Protein AF-A0A6V7I4Z0-F1 (afdb_monomer)

Sequence (98 aa):
TAKLIEFNPLRATDIRLPSDAVFVIADSMKRHNKAAFNNYNTRVVECKLAAKLIGKKFGVEWRKIEVLQDVQKILGKTLEEMAEIASTQLDDDYDLTR

Mean predicted aligned error: 5.49 Å

Radius of gyration: 18.27 Å; Cα contacts (8 Å, |Δi|>4): 68; chains: 1; bounding box: 39×36×51 Å

Foldseek 3Di:
DAWDFDVPPTDTDDDDDDPPDDDDDDDPPDDDDPVVDCVVVVVQVVQQVLCLQLCVVVPHPSVPGRGVVVSCVVVVDDPVVSVVSSPVRVDPPPPVPD

Nearest PDB structures (foldseek):
  2a2c-assembly1_A  TM=9.836E-01  e=1.001E-06  Homo sapiens
  2a2d-assembly1_A  TM=9.847E-01  e=1.718E-06  Homo sapiens
  7qi6-assembly1_AG  TM=4.442E-01  e=7.382E+00  Homo sapiens

Solvent-accessible surface area (backbone atoms only — not comparable to full-atom values): 6304 Å² total; per-residue (Å²): 117,48,70,52,74,45,72,90,69,81,45,76,44,86,34,83,68,69,89,92,61,82,90,82,88,79,85,85,85,71,88,78,60,69,90,82,42,62,72,59,60,51,54,54,49,49,44,25,50,51,26,23,48,53,22,49,75,72,73,46,76,23,90,77,40,67,42,53,66,50,43,37,63,75,70,71,52,54,73,68,58,48,51,54,46,49,56,75,74,63,56,88,81,70,66,86,87,116

InterPro domains:
  IPR014721 Small ribosomal subunit protein uS5 domain 2-type fold, subgroup [G3DSA:3.30.230.10] (1-15)
  IPR036554 GHMP kinase, C-terminal domain superfamily [SSF55060] (20-78)

pLDDT: mean 91.67, std 13.15, range [35.56, 98.31]

Secondary structure (DSSP, 8-state):
-EEEEETTTTEEEEEPPPTT-------------TTTSTHHHHHHHHHHHHHHHHHHHTTS-GGG--SHHHHHHHHT--HHHHHHHHHHHS-S---TT-

Organism: NCBI:txid1563983

Structure (mmCIF, N/CA/C/O backbone):
data_AF-A0A6V7I4Z0-F1
#
_entry.id   AF-A0A6V7I4Z0-F1
#
loop_
_atom_site.group_PDB
_atom_site.id
_atom_site.type_symbol
_atom_site.label_atom_id
_atom_site.label_alt_id
_atom_site.label_comp_id
_atom_site.label_asym_id
_atom_site.label_entity_id
_atom_site.label_seq_id
_atom_site.pdbx_PDB_ins_code
_atom_site.Cartn_x
_atom_site.Cartn_y
_atom_site.Cartn_z
_atom_site.occupancy
_atom_site.B_iso_or_equiv
_atom_site.auth_seq_id
_atom_site.auth_comp_id
_atom_site.auth_asym_id
_atom_site.auth_atom_id
_atom_site.pdbx_PDB_model_num
ATOM 1 N N . THR A 1 1 ? 2.309 -14.141 -18.701 1.00 80.69 1 THR A N 1
ATOM 2 C CA . THR A 1 1 ? 1.233 -13.378 -18.034 1.00 80.69 1 THR A CA 1
ATOM 3 C C . THR A 1 1 ? 1.796 -12.781 -16.761 1.00 80.69 1 THR A C 1
ATOM 5 O O . THR A 1 1 ? 2.731 -13.351 -16.210 1.00 80.69 1 THR A O 1
ATOM 8 N N . ALA A 1 2 ? 1.302 -11.626 -16.322 1.00 96.19 2 ALA A N 1
ATOM 9 C CA . ALA A 1 2 ? 1.597 -11.117 -14.983 1.00 96.19 2 ALA A CA 1
ATOM 10 C C . ALA A 1 2 ? 0.640 -11.750 -13.961 1.00 96.19 2 ALA A C 1
ATOM 12 O O . ALA A 1 2 ? -0.329 -12.407 -14.345 1.00 96.19 2 ALA A O 1
ATOM 13 N N . LYS A 1 3 ? 0.906 -11.563 -12.665 1.00 97.81 3 LYS A N 1
ATOM 14 C CA . LYS A 1 3 ? 0.016 -12.007 -11.587 1.00 97.81 3 LYS A CA 1
ATOM 15 C C . LYS A 1 3 ? -0.400 -10.812 -10.732 1.00 97.81 3 LYS A C 1
ATOM 17 O O . LYS A 1 3 ? 0.462 -10.060 -10.286 1.00 97.81 3 LYS A O 1
ATOM 22 N N . LEU A 1 4 ? -1.697 -10.672 -10.470 1.00 98.06 4 LEU A N 1
ATOM 23 C CA . LEU A 1 4 ? -2.196 -9.870 -9.356 1.00 98.06 4 LEU A CA 1
ATOM 24 C C . LEU A 1 4 ? -2.095 -10.732 -8.095 1.00 98.06 4 LEU A C 1
ATOM 26 O O . LEU A 1 4 ? -2.776 -11.755 -8.004 1.00 98.06 4 LEU A O 1
ATOM 30 N N . ILE A 1 5 ? -1.215 -10.347 -7.170 1.00 98.25 5 ILE A N 1
ATOM 31 C CA . ILE A 1 5 ? -1.017 -11.042 -5.895 1.00 98.25 5 ILE A CA 1
ATOM 32 C C . ILE A 1 5 ? -1.762 -10.294 -4.795 1.00 98.25 5 ILE A C 1
ATOM 34 O O . ILE A 1 5 ? -1.538 -9.104 -4.584 1.00 98.25 5 ILE A O 1
ATOM 38 N N . GLU A 1 6 ? -2.618 -11.008 -4.076 1.00 98.00 6 GLU A N 1
ATOM 39 C CA . GLU A 1 6 ? -3.354 -10.497 -2.923 1.00 98.00 6 GLU A CA 1
ATOM 40 C C . GLU A 1 6 ? -2.921 -11.245 -1.664 1.00 98.00 6 GLU A C 1
ATOM 42 O O . GLU A 1 6 ? -2.478 -12.392 -1.737 1.00 98.00 6 GLU A O 1
ATOM 47 N N . PHE A 1 7 ? -3.059 -10.603 -0.506 1.00 97.06 7 PHE A N 1
ATOM 48 C CA . PHE A 1 7 ? -2.640 -11.148 0.782 1.00 97.06 7 PHE A 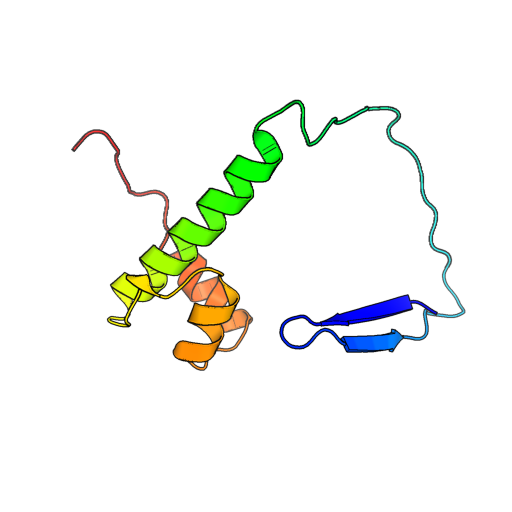CA 1
ATOM 49 C C . PHE A 1 7 ? -3.829 -11.275 1.733 1.00 97.06 7 PHE A C 1
ATOM 51 O O . PHE A 1 7 ? -4.769 -10.485 1.676 1.00 97.06 7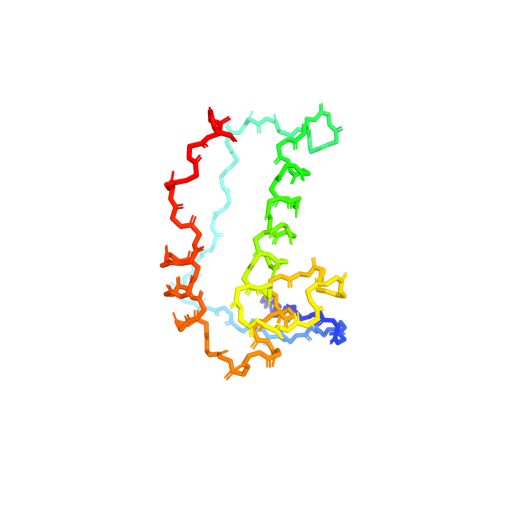 PHE A O 1
ATOM 58 N N . ASN A 1 8 ? -3.737 -12.235 2.658 1.00 93.06 8 ASN A N 1
ATOM 59 C CA . ASN A 1 8 ? -4.711 -12.480 3.725 1.00 93.06 8 ASN A CA 1
ATOM 60 C C . ASN A 1 8 ? -6.165 -12.636 3.219 1.00 93.06 8 ASN A C 1
ATOM 62 O O . ASN A 1 8 ? -7.024 -11.824 3.576 1.00 93.06 8 ASN A O 1
ATOM 66 N N . PRO A 1 9 ? -6.464 -13.683 2.419 1.00 96.94 9 PRO A N 1
ATOM 67 C CA . PRO A 1 9 ? -5.613 -14.840 2.097 1.00 96.94 9 PRO A CA 1
ATOM 68 C C . PRO A 1 9 ? -4.676 -14.615 0.900 1.00 96.94 9 PRO A C 1
ATOM 70 O O . PRO A 1 9 ? -4.899 -13.727 0.083 1.00 96.94 9 PRO A O 1
ATOM 73 N N . LEU A 1 10 ? -3.629 -15.442 0.786 1.00 98.12 10 LEU A N 1
ATOM 74 C CA . LEU A 1 10 ? -2.724 -15.408 -0.365 1.00 98.12 10 LEU A CA 1
ATOM 75 C C . LEU A 1 10 ? -3.451 -15.901 -1.624 1.00 98.12 10 LEU A C 1
ATOM 77 O O . LEU A 1 10 ? -3.870 -17.058 -1.682 1.00 98.12 10 LEU A O 1
ATOM 81 N N . ARG A 1 11 ? -3.582 -15.035 -2.632 1.00 98.25 11 ARG A N 1
ATOM 82 C CA . ARG A 1 11 ? -4.187 -15.359 -3.935 1.00 98.25 11 ARG A CA 1
ATOM 83 C C . ARG A 1 11 ? -3.328 -14.832 -5.074 1.00 98.25 11 ARG A C 1
ATOM 85 O O . ARG A 1 11 ? -2.629 -13.834 -4.916 1.00 98.25 11 ARG A O 1
ATOM 92 N N . ALA A 1 12 ? -3.396 -15.503 -6.220 1.00 98.31 12 ALA A N 1
ATOM 93 C CA . ALA A 1 12 ? -2.699 -15.108 -7.436 1.00 98.31 12 ALA A CA 1
ATOM 94 C C . ALA A 1 12 ? -3.628 -15.249 -8.647 1.00 98.31 12 ALA A C 1
ATOM 96 O O . ALA A 1 12 ? -4.025 -16.360 -8.995 1.00 98.31 12 ALA A O 1
ATOM 97 N N . THR A 1 13 ? -3.931 -14.132 -9.308 1.00 98.31 13 THR A N 1
ATOM 98 C CA . THR A 1 13 ? -4.807 -14.082 -10.491 1.00 98.31 13 THR A CA 1
ATOM 99 C C . THR A 1 13 ? -3.995 -13.718 -11.728 1.00 98.31 13 THR A C 1
ATOM 101 O O . THR A 1 13 ? -3.199 -12.781 -11.691 1.00 98.31 13 THR A O 1
ATOM 104 N N . ASP A 1 14 ? -4.168 -14.456 -12.826 1.00 98.06 14 ASP A N 1
ATOM 105 C CA . ASP A 1 14 ? -3.499 -14.153 -14.094 1.00 98.06 14 ASP A CA 1
ATOM 106 C C . ASP A 1 14 ? -3.973 -12.829 -14.695 1.00 98.06 14 ASP A C 1
ATOM 108 O O . ASP A 1 14 ? -5.168 -12.589 -14.848 1.00 98.06 14 ASP A O 1
ATOM 112 N N . ILE A 1 15 ? -3.011 -12.005 -15.110 1.00 97.56 15 ILE A N 1
ATOM 113 C CA . ILE A 1 15 ? -3.236 -10.755 -15.827 1.00 97.56 15 ILE A CA 1
ATOM 114 C C . ILE A 1 15 ? -2.533 -10.832 -17.181 1.00 97.56 15 ILE A C 1
ATOM 116 O O . ILE A 1 15 ? -1.335 -11.134 -17.287 1.00 97.56 15 ILE A O 1
ATOM 120 N N . ARG A 1 16 ? -3.291 -10.574 -18.247 1.00 96.56 16 ARG A N 1
ATOM 121 C CA . ARG A 1 16 ? -2.738 -10.455 -19.598 1.00 96.56 16 ARG A CA 1
ATOM 122 C C . ARG A 1 16 ? -2.072 -9.093 -19.732 1.00 96.56 16 ARG A C 1
ATOM 124 O O . ARG A 1 16 ? -2.682 -8.074 -19.432 1.00 96.56 16 ARG A O 1
ATOM 131 N N . LEU A 1 17 ? -0.816 -9.105 -20.160 1.00 96.06 17 LEU A N 1
ATOM 132 C CA . LEU A 1 17 ? -0.098 -7.882 -20.497 1.00 96.06 17 LEU A CA 1
ATOM 133 C C . LEU A 1 17 ? -0.537 -7.400 -21.890 1.00 96.06 17 LEU A C 1
ATOM 135 O O . LEU A 1 17 ? -0.955 -8.241 -22.695 1.00 96.06 17 LEU A O 1
ATOM 139 N N . PRO A 1 18 ? -0.445 -6.090 -22.178 1.00 96.12 18 PRO A N 1
ATOM 140 C CA . PRO A 1 18 ? -0.701 -5.562 -23.515 1.00 96.12 18 PRO A CA 1
ATOM 141 C C . PRO A 1 18 ? 0.183 -6.254 -24.558 1.00 96.12 18 PRO A C 1
ATOM 143 O O . PRO A 1 18 ? 1.369 -6.480 -24.316 1.00 96.12 18 PRO A O 1
ATOM 146 N N . SER A 1 19 ? -0.395 -6.628 -25.700 1.00 95.69 19 SER A N 1
ATOM 147 C CA . SER A 1 19 ? 0.319 -7.344 -26.770 1.00 95.69 19 SER A CA 1
ATOM 148 C C . SER A 1 19 ? 1.172 -6.430 -27.649 1.00 95.69 19 SER A C 1
ATOM 150 O O . SER A 1 19 ? 2.040 -6.906 -28.372 1.00 95.69 19 SER A O 1
ATOM 152 N N . ASP A 1 20 ? 0.895 -5.133 -27.613 1.00 96.94 20 ASP A N 1
ATOM 153 C CA . ASP A 1 20 ? 1.514 -4.070 -28.401 1.00 96.94 20 ASP A CA 1
ATOM 154 C C . ASP A 1 20 ? 2.625 -3.327 -27.640 1.00 96.94 20 ASP A C 1
ATOM 156 O O . ASP A 1 20 ? 3.169 -2.343 -28.138 1.00 96.94 20 ASP A O 1
ATOM 160 N N . ALA A 1 21 ? 2.995 -3.811 -26.451 1.00 96.75 21 ALA A N 1
ATOM 161 C CA . ALA A 1 21 ? 4.029 -3.216 -25.618 1.00 96.75 21 ALA A CA 1
ATOM 162 C C . ALA A 1 21 ? 5.041 -4.256 -25.122 1.00 96.75 21 ALA A C 1
ATOM 164 O O . ALA A 1 21 ? 4.741 -5.439 -24.960 1.00 96.75 21 ALA A O 1
ATOM 165 N N . VAL A 1 22 ? 6.254 -3.783 -24.829 1.00 96.81 22 VAL A N 1
ATOM 166 C CA . VAL A 1 22 ? 7.334 -4.586 -24.245 1.00 96.81 22 VAL A CA 1
ATOM 167 C C . VAL A 1 22 ? 7.790 -3.981 -22.920 1.00 96.81 22 VAL A C 1
ATOM 169 O O . VAL A 1 22 ? 7.914 -2.765 -22.788 1.00 96.81 22 VAL A O 1
ATOM 172 N N . PHE A 1 23 ? 8.068 -4.836 -21.934 1.00 96.00 23 PHE A N 1
ATOM 173 C CA . PHE A 1 23 ? 8.697 -4.436 -20.675 1.00 96.00 23 PHE A CA 1
ATOM 174 C C . PHE A 1 23 ? 10.208 -4.647 -20.785 1.00 96.00 23 PHE A C 1
ATOM 176 O O . PHE A 1 23 ? 10.659 -5.770 -21.006 1.00 96.00 23 PHE A O 1
ATOM 183 N N . VAL A 1 24 ? 10.988 -3.579 -20.618 1.00 97.56 24 VAL A N 1
ATOM 184 C CA . VAL A 1 24 ? 12.457 -3.624 -20.642 1.00 97.56 24 VAL A CA 1
ATOM 185 C C . VAL A 1 24 ? 12.989 -3.352 -19.240 1.00 97.56 24 VAL A C 1
ATOM 187 O O . VAL A 1 24 ? 12.584 -2.388 -18.595 1.00 97.56 24 VAL A O 1
ATOM 190 N N . ILE A 1 25 ? 13.906 -4.198 -18.769 1.00 97.25 25 ILE A N 1
ATOM 191 C CA . ILE A 1 25 ? 14.591 -4.028 -17.484 1.00 97.25 25 ILE A CA 1
ATOM 192 C C . ILE A 1 25 ? 15.999 -3.503 -17.765 1.00 97.25 25 ILE A C 1
ATOM 194 O O . ILE A 1 25 ? 16.771 -4.159 -18.460 1.00 97.25 25 ILE A O 1
ATOM 198 N N . ALA A 1 26 ? 16.333 -2.342 -17.203 1.00 97.69 26 ALA A N 1
ATOM 199 C CA . ALA A 1 26 ? 17.674 -1.765 -17.251 1.00 97.69 26 ALA A CA 1
ATOM 200 C C . ALA A 1 26 ? 18.233 -1.646 -15.826 1.00 97.69 26 ALA A C 1
ATOM 202 O O . ALA A 1 26 ? 17.670 -0.938 -14.990 1.00 97.69 26 ALA A O 1
ATOM 203 N N . ASP A 1 27 ? 19.322 -2.363 -15.538 1.00 96.38 27 ASP A N 1
ATOM 204 C CA . ASP A 1 27 ? 19.959 -2.358 -14.219 1.00 96.38 27 ASP A CA 1
ATOM 205 C C . ASP A 1 27 ? 20.709 -1.037 -13.984 1.00 96.38 27 ASP A C 1
ATOM 207 O O . ASP A 1 27 ? 21.543 -0.616 -14.784 1.00 96.38 27 ASP A O 1
ATOM 211 N N . SER A 1 28 ? 20.429 -0.392 -12.850 1.00 96.94 28 SER A N 1
ATOM 212 C CA . SER A 1 28 ? 21.123 0.824 -12.412 1.00 96.94 28 SER A CA 1
ATOM 213 C C . SER A 1 28 ? 22.592 0.601 -12.022 1.00 96.94 28 SER A C 1
ATOM 215 O O . SER A 1 28 ? 23.307 1.570 -11.769 1.00 96.94 28 SER A O 1
ATOM 217 N N . MET A 1 29 ? 23.027 -0.658 -11.893 1.00 96.62 29 MET A N 1
ATOM 218 C CA . MET A 1 29 ? 24.338 -1.094 -11.398 1.00 96.62 29 MET A CA 1
ATOM 219 C C . MET A 1 29 ? 24.646 -0.664 -9.952 1.00 96.62 29 MET A C 1
ATOM 221 O O . MET A 1 29 ? 25.764 -0.847 -9.464 1.00 96.62 29 MET A O 1
ATOM 225 N N . LYS A 1 30 ? 23.656 -0.130 -9.224 1.00 94.19 30 LYS A N 1
ATOM 226 C CA . LYS A 1 30 ? 23.763 0.226 -7.806 1.00 94.19 30 LYS A CA 1
ATOM 227 C C . LYS A 1 30 ? 23.206 -0.897 -6.940 1.00 94.19 30 LYS A C 1
ATOM 229 O O . LYS A 1 30 ? 22.008 -1.166 -6.935 1.00 94.19 30 LYS A O 1
ATOM 234 N N . ARG A 1 31 ? 24.076 -1.534 -6.155 1.00 91.81 31 ARG A N 1
ATOM 235 C CA . ARG A 1 31 ? 23.665 -2.581 -5.211 1.00 91.81 31 ARG A CA 1
ATOM 236 C C . ARG A 1 31 ? 23.055 -1.964 -3.958 1.00 91.81 31 ARG A C 1
ATOM 238 O O . ARG A 1 31 ? 23.691 -1.148 -3.299 1.00 91.81 31 ARG A O 1
ATOM 245 N N . HIS A 1 32 ? 21.864 -2.423 -3.586 1.00 89.44 32 HIS A N 1
ATOM 246 C CA . HIS A 1 32 ? 21.244 -2.108 -2.301 1.00 89.44 32 HIS A CA 1
ATOM 247 C C . HIS A 1 32 ? 21.006 -3.401 -1.523 1.00 89.44 32 HIS A C 1
ATOM 249 O O . HIS A 1 32 ? 20.175 -4.226 -1.901 1.00 89.44 32 HIS A O 1
ATOM 255 N N . ASN A 1 33 ? 21.778 -3.612 -0.455 1.00 90.94 33 ASN A N 1
ATOM 256 C CA . ASN A 1 33 ? 21.589 -4.766 0.415 1.00 90.94 33 ASN A CA 1
ATOM 257 C C . ASN A 1 33 ? 20.553 -4.435 1.495 1.00 90.94 33 ASN A C 1
ATOM 259 O O . ASN A 1 33 ? 20.868 -3.820 2.513 1.00 90.94 33 ASN A O 1
ATOM 263 N N . LYS A 1 34 ? 19.325 -4.913 1.281 1.00 87.19 34 LYS A N 1
ATOM 264 C CA . LYS A 1 34 ? 18.176 -4.722 2.175 1.00 87.19 34 LYS A CA 1
ATOM 265 C C . LYS A 1 34 ? 18.447 -5.096 3.638 1.00 87.19 34 LYS A C 1
ATOM 267 O O . LYS A 1 34 ? 17.877 -4.466 4.518 1.00 87.19 34 LYS A O 1
ATOM 272 N N . ALA A 1 35 ? 19.273 -6.111 3.900 1.00 88.50 35 ALA A N 1
ATOM 273 C CA . ALA A 1 35 ? 19.556 -6.581 5.258 1.00 88.50 35 ALA A CA 1
ATOM 274 C C . ALA A 1 35 ? 20.710 -5.823 5.935 1.00 88.50 35 ALA A C 1
ATOM 276 O O . ALA A 1 35 ? 20.843 -5.881 7.152 1.00 88.50 35 ALA A O 1
ATOM 277 N N . ALA A 1 36 ? 21.539 -5.119 5.159 1.00 83.00 36 ALA A N 1
ATOM 278 C CA . ALA A 1 36 ? 22.679 -4.369 5.681 1.00 83.00 36 ALA A CA 1
ATOM 279 C C . ALA A 1 36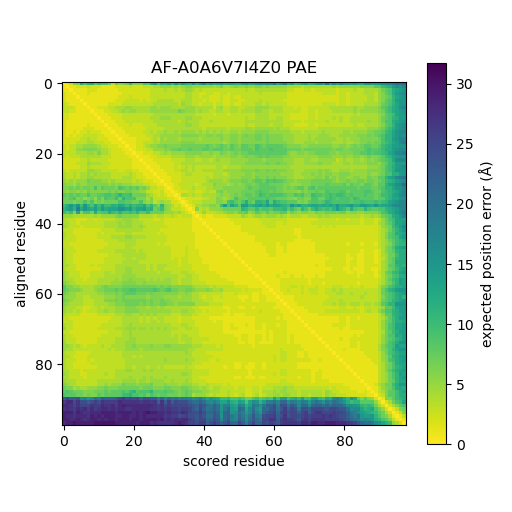 ? 22.320 -2.934 6.103 1.00 83.00 36 ALA A C 1
ATOM 281 O O . ALA A 1 36 ? 23.106 -2.292 6.795 1.00 83.00 36 ALA A O 1
ATOM 282 N N . PHE A 1 37 ? 21.158 -2.421 5.683 1.00 84.31 37 PHE A N 1
ATOM 283 C CA . PHE A 1 37 ? 20.737 -1.042 5.931 1.00 84.31 37 PHE A CA 1
ATOM 284 C C . PHE A 1 37 ? 19.305 -0.972 6.459 1.00 84.31 37 PHE A C 1
ATOM 286 O O . PHE A 1 37 ? 18.431 -1.730 6.044 1.00 84.31 37 PHE A O 1
ATOM 293 N N . ASN A 1 38 ? 19.033 0.018 7.309 1.00 89.31 38 ASN A N 1
ATOM 294 C CA . ASN A 1 38 ? 17.724 0.169 7.947 1.00 89.31 38 ASN A CA 1
ATOM 295 C C . ASN A 1 38 ? 16.640 0.759 7.035 1.00 89.31 38 ASN A C 1
ATOM 297 O O . ASN A 1 38 ? 15.473 0.719 7.407 1.00 89.31 38 ASN A O 1
ATOM 301 N N . ASN A 1 39 ? 16.983 1.2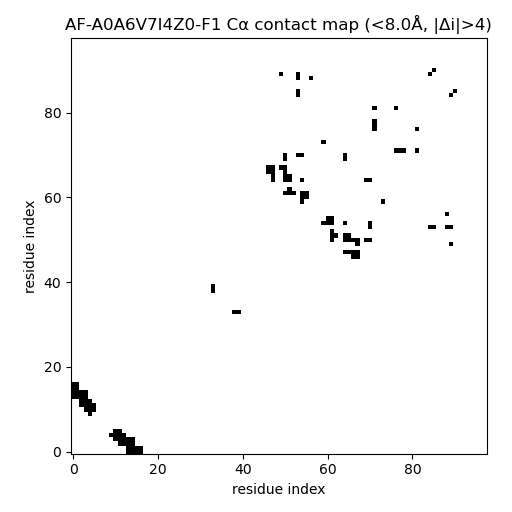39 5.834 1.00 92.31 39 ASN A N 1
ATOM 302 C CA . ASN A 1 39 ? 16.067 1.959 4.939 1.00 92.31 39 ASN A CA 1
ATOM 303 C C . ASN A 1 39 ? 14.724 1.238 4.737 1.00 92.31 39 ASN A C 1
ATOM 305 O O . ASN A 1 39 ? 13.675 1.874 4.755 1.00 92.31 39 ASN A O 1
ATOM 309 N N . TYR A 1 40 ? 14.745 -0.088 4.568 1.00 93.56 40 TYR A N 1
ATOM 310 C CA . TYR A 1 40 ? 13.519 -0.863 4.380 1.00 93.56 40 TYR A CA 1
ATOM 311 C C . TYR A 1 40 ? 12.680 -0.943 5.661 1.00 93.56 40 TYR A C 1
ATOM 313 O O . TYR A 1 40 ? 11.485 -0.655 5.640 1.00 93.56 40 TYR A O 1
ATOM 321 N N . ASN A 1 41 ? 13.300 -1.313 6.784 1.00 94.19 41 ASN A N 1
ATOM 322 C CA . ASN A 1 41 ? 12.592 -1.480 8.055 1.00 94.19 41 ASN A CA 1
ATOM 323 C C . ASN A 1 41 ? 12.077 -0.143 8.601 1.00 94.19 41 ASN A C 1
ATOM 325 O O . ASN A 1 41 ? 10.998 -0.115 9.185 1.00 94.19 41 ASN A O 1
ATOM 329 N N . THR A 1 42 ? 12.791 0.959 8.350 1.00 96.19 42 THR A N 1
ATOM 330 C CA . THR A 1 42 ? 12.316 2.315 8.643 1.00 96.19 42 THR A CA 1
ATOM 331 C C . THR A 1 42 ? 10.954 2.559 7.995 1.00 96.19 42 THR A C 1
ATOM 333 O O . THR A 1 42 ? 10.006 2.892 8.700 1.00 96.19 42 THR A O 1
ATOM 336 N N . ARG A 1 43 ? 10.805 2.284 6.691 1.00 95.50 43 ARG A N 1
ATOM 337 C CA . ARG A 1 43 ? 9.522 2.462 5.988 1.00 95.50 43 ARG A CA 1
ATOM 338 C C . ARG A 1 43 ? 8.429 1.516 6.503 1.00 95.50 43 ARG A C 1
ATOM 340 O O . ARG A 1 43 ? 7.276 1.916 6.614 1.00 95.50 43 ARG A O 1
ATOM 347 N N . VAL A 1 44 ? 8.775 0.279 6.878 1.00 96.19 44 VAL A N 1
ATOM 348 C CA . VAL A 1 44 ? 7.816 -0.666 7.492 1.00 96.19 44 VAL A CA 1
ATOM 349 C C . VAL A 1 44 ? 7.258 -0.117 8.807 1.00 96.19 44 VAL A C 1
ATOM 351 O O . VAL A 1 44 ? 6.048 -0.166 9.037 1.00 96.19 44 VAL A O 1
ATOM 354 N N . VAL A 1 45 ? 8.130 0.403 9.674 1.00 96.44 45 VAL A N 1
ATOM 355 C CA . VAL A 1 45 ? 7.727 0.963 10.969 1.00 96.44 45 VAL A CA 1
ATOM 356 C C . VAL A 1 45 ? 6.907 2.234 10.782 1.00 96.44 45 VAL A C 1
ATOM 358 O O . VAL A 1 45 ? 5.874 2.373 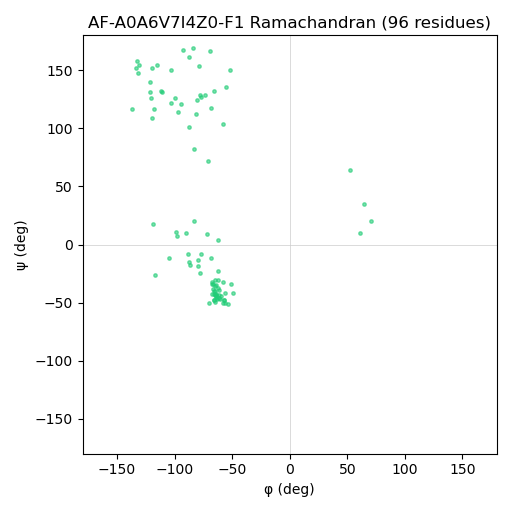11.429 1.00 96.44 45 VAL A O 1
ATOM 361 N N . GLU A 1 46 ? 7.299 3.119 9.868 1.00 95.88 46 GLU A N 1
ATOM 362 C CA . GLU A 1 46 ? 6.531 4.325 9.542 1.00 95.88 46 GLU A CA 1
ATOM 363 C C . GLU A 1 46 ? 5.108 3.995 9.085 1.00 95.88 46 GLU A C 1
ATOM 365 O O . GLU A 1 46 ? 4.157 4.548 9.630 1.00 95.88 46 GLU A O 1
ATOM 370 N N . CYS A 1 47 ? 4.927 3.037 8.167 1.00 97.31 47 CYS A N 1
ATOM 371 C CA . CYS A 1 47 ? 3.591 2.618 7.736 1.00 97.31 47 CYS A CA 1
ATOM 372 C C . CYS A 1 47 ? 2.759 2.044 8.892 1.00 97.31 47 CYS A C 1
ATOM 374 O O . CYS A 1 47 ? 1.562 2.322 8.989 1.00 97.31 47 CYS A O 1
ATOM 376 N N . LYS A 1 48 ? 3.379 1.262 9.787 1.00 97.88 48 LYS A N 1
ATOM 377 C CA . LYS A 1 48 ? 2.699 0.734 10.977 1.00 97.88 48 LYS A CA 1
ATOM 378 C C . LYS A 1 48 ? 2.272 1.863 11.917 1.00 97.88 48 LYS A C 1
ATOM 380 O O . LYS A 1 48 ? 1.139 1.863 12.395 1.00 97.88 48 LYS A O 1
ATOM 385 N N . LEU A 1 49 ? 3.155 2.824 12.182 1.00 96.44 49 LEU A N 1
ATOM 386 C CA . LEU A 1 49 ? 2.853 3.976 13.032 1.00 96.44 49 LEU A CA 1
ATOM 387 C C . LEU A 1 49 ? 1.753 4.844 12.418 1.00 96.44 49 LEU A C 1
ATOM 389 O O . LEU A 1 49 ? 0.808 5.182 13.122 1.00 96.44 49 LEU A O 1
ATOM 393 N N . ALA A 1 50 ? 1.813 5.121 11.116 1.00 96.25 50 ALA A N 1
ATOM 394 C CA . ALA A 1 50 ? 0.779 5.850 10.388 1.00 96.25 50 ALA A CA 1
ATOM 395 C C . ALA A 1 50 ? -0.594 5.170 10.512 1.00 96.25 50 ALA A C 1
ATOM 397 O O . ALA A 1 50 ? -1.572 5.817 10.883 1.00 96.25 50 ALA A O 1
ATOM 398 N N . ALA A 1 51 ? -0.666 3.850 10.303 1.00 97.25 51 ALA A N 1
ATOM 399 C CA . ALA A 1 51 ? -1.907 3.090 10.453 1.00 97.25 51 ALA A CA 1
ATOM 400 C C . ALA A 1 51 ? -2.476 3.190 11.880 1.00 97.25 51 ALA A C 1
ATOM 402 O O . ALA A 1 51 ? -3.672 3.427 12.066 1.00 97.25 51 ALA A O 1
ATOM 403 N N . LYS A 1 52 ? -1.612 3.063 12.897 1.00 97.19 52 LYS A N 1
ATOM 404 C CA . LYS A 1 52 ? -1.998 3.205 14.308 1.00 97.19 52 LYS A CA 1
ATOM 405 C C . LYS A 1 52 ? -2.440 4.637 14.646 1.00 97.19 52 LYS A C 1
ATOM 407 O O . LYS A 1 52 ? -3.417 4.805 15.371 1.00 97.19 52 LYS A O 1
ATOM 412 N N . LEU A 1 53 ? -1.768 5.663 14.122 1.00 96.06 53 LEU A N 1
ATOM 413 C CA . LEU A 1 53 ? -2.118 7.072 14.337 1.00 96.06 53 LEU A CA 1
ATOM 414 C C . LEU A 1 53 ? -3.467 7.424 13.713 1.00 96.06 53 LEU A C 1
ATOM 416 O O . LEU A 1 53 ? -4.315 7.983 14.408 1.00 96.06 53 LEU A O 1
ATOM 420 N N . ILE A 1 54 ? -3.697 7.037 12.454 1.00 96.19 54 ILE A N 1
ATOM 421 C CA . ILE A 1 54 ? -4.999 7.208 11.797 1.00 96.19 54 ILE A CA 1
ATOM 422 C C . ILE A 1 54 ? -6.066 6.474 12.611 1.00 96.19 54 ILE A C 1
ATOM 424 O O . ILE A 1 54 ? -7.057 7.077 13.013 1.00 96.19 54 ILE A O 1
ATOM 428 N N . GLY A 1 55 ? -5.837 5.205 12.963 1.00 96.69 55 GLY A N 1
ATOM 429 C CA . GLY A 1 55 ? -6.791 4.449 13.772 1.00 96.69 55 GLY A CA 1
ATOM 430 C C . GLY A 1 55 ? -7.126 5.133 15.104 1.00 96.69 55 GLY A C 1
ATOM 431 O O . GLY A 1 55 ? -8.288 5.213 15.498 1.00 96.69 55 GLY A O 1
ATOM 432 N N . LYS A 1 56 ? -6.121 5.700 15.780 1.00 96.12 56 LYS A N 1
ATOM 433 C CA . LYS A 1 56 ? -6.314 6.444 17.029 1.00 96.12 56 LYS A CA 1
ATOM 434 C C . LYS A 1 56 ? -7.141 7.715 16.813 1.00 96.12 56 LYS A C 1
ATOM 436 O O . LYS A 1 56 ? -8.033 7.977 17.615 1.00 96.12 56 LYS A O 1
ATOM 441 N N . LYS A 1 57 ? -6.870 8.484 15.752 1.00 95.00 57 LYS A N 1
ATOM 442 C CA . LYS A 1 57 ? -7.603 9.720 15.418 1.00 95.00 57 LYS A CA 1
ATOM 443 C C . LYS A 1 57 ? -9.077 9.465 15.090 1.00 95.00 57 LYS A C 1
ATOM 445 O O . LYS A 1 57 ? -9.922 10.262 15.475 1.00 95.00 57 LYS A O 1
ATOM 450 N N . PHE A 1 58 ? -9.389 8.331 14.464 1.00 95.69 58 PHE A N 1
ATOM 451 C CA . PHE A 1 58 ? -10.764 7.926 14.139 1.00 95.69 58 PHE A CA 1
ATOM 452 C C . PHE A 1 58 ? -11.445 7.093 15.239 1.00 95.69 58 PHE A C 1
ATOM 454 O O . PHE A 1 58 ? -12.522 6.545 15.020 1.00 95.69 58 PHE A O 1
ATOM 461 N N . GLY A 1 59 ? -10.841 6.983 16.428 1.00 95.44 59 GLY A N 1
ATOM 462 C CA . GLY A 1 59 ? -11.471 6.341 17.585 1.00 95.44 59 GLY A CA 1
ATOM 463 C C . GLY A 1 59 ? -11.623 4.819 17.488 1.00 95.44 59 GLY A C 1
ATOM 464 O O . GLY A 1 59 ? -12.433 4.248 18.214 1.00 95.44 59 GLY A O 1
ATOM 465 N N . VAL A 1 60 ? -10.856 4.145 16.625 1.00 95.81 60 VAL A N 1
ATOM 466 C CA . VAL A 1 60 ? -10.880 2.677 16.504 1.00 95.81 60 VAL A CA 1
ATOM 467 C C . VAL A 1 60 ? -9.814 2.029 17.393 1.00 95.81 60 VAL A C 1
ATOM 469 O O . VAL A 1 60 ? -8.917 2.699 17.913 1.00 95.81 60 VAL A O 1
ATOM 472 N N . GLU A 1 61 ? -9.891 0.707 17.589 1.00 96.25 61 GLU A N 1
ATOM 473 C CA . GLU A 1 61 ? -8.952 -0.051 18.431 1.00 96.25 61 GLU A CA 1
ATOM 474 C C . GLU A 1 61 ? -7.549 -0.161 17.793 1.00 96.25 61 GLU A C 1
ATOM 476 O O . GLU A 1 61 ? -7.096 -1.214 17.345 1.00 96.25 61 GLU A O 1
ATOM 481 N N . TRP A 1 62 ? -6.823 0.957 17.773 1.00 96.00 62 TRP A N 1
ATOM 482 C CA . TRP A 1 62 ? -5.559 1.130 17.057 1.00 96.00 62 TRP A CA 1
ATOM 483 C C . TRP A 1 62 ? -4.432 0.210 17.528 1.00 96.00 62 TRP A C 1
ATOM 485 O O . TRP A 1 62 ? -3.499 -0.070 16.777 1.00 96.00 62 TRP A O 1
ATOM 495 N N . ARG A 1 63 ? -4.502 -0.302 18.762 1.00 95.44 63 ARG A N 1
ATOM 496 C CA . ARG A 1 63 ? -3.491 -1.231 19.284 1.00 95.44 63 ARG A CA 1
ATOM 497 C C . ARG A 1 63 ? -3.428 -2.527 18.477 1.00 95.44 63 ARG A C 1
ATOM 499 O O . ARG A 1 63 ? -2.336 -3.072 18.358 1.00 95.44 63 ARG A O 1
ATOM 506 N N . LYS A 1 64 ? -4.550 -2.960 17.889 1.00 94.56 64 LYS A N 1
ATOM 507 C CA . LYS A 1 64 ? -4.650 -4.172 17.059 1.00 94.56 64 LYS A CA 1
ATOM 508 C C . LYS A 1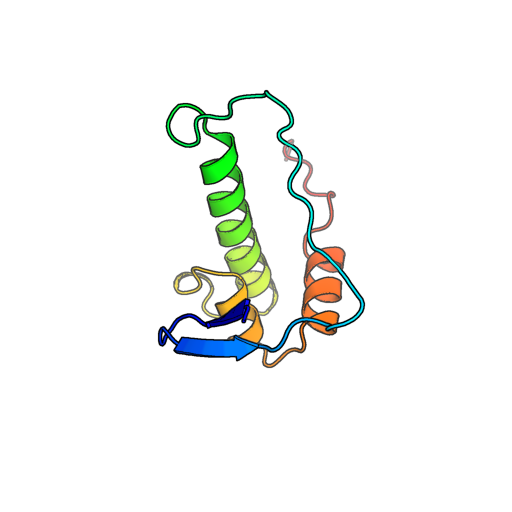 64 ? -4.345 -3.946 15.572 1.00 94.56 64 LYS A C 1
ATOM 510 O O . LYS A 1 64 ? -4.261 -4.917 14.833 1.00 94.56 64 LYS A O 1
ATOM 515 N N . ILE A 1 65 ? -4.190 -2.696 15.132 1.00 96.62 65 ILE A N 1
ATOM 516 C CA . ILE A 1 65 ? -3.907 -2.343 13.731 1.00 96.62 65 ILE A CA 1
ATOM 517 C C . ILE A 1 65 ? -2.421 -2.534 13.447 1.00 96.62 65 ILE A C 1
ATOM 519 O O . ILE A 1 65 ? -1.594 -1.925 14.126 1.00 96.62 65 ILE A O 1
ATOM 523 N N . GLU A 1 66 ? -2.071 -3.326 12.437 1.00 95.06 66 GLU A N 1
ATOM 524 C CA . GLU A 1 66 ? -0.672 -3.634 12.116 1.00 95.06 66 GLU A CA 1
ATOM 525 C C . GLU A 1 66 ? -0.252 -3.129 10.733 1.00 95.06 66 GLU A C 1
ATOM 527 O O . GLU A 1 66 ? 0.929 -2.824 10.538 1.00 95.06 66 GLU A O 1
ATOM 532 N N . VAL A 1 67 ? -1.197 -2.991 9.797 1.00 97.19 67 VAL A N 1
ATOM 533 C CA . VAL A 1 67 ? -0.947 -2.494 8.436 1.00 97.19 67 VAL A CA 1
ATOM 534 C C . VAL A 1 67 ? -1.956 -1.424 8.012 1.00 97.19 67 VAL A C 1
ATOM 536 O O . VAL A 1 67 ? -3.075 -1.360 8.515 1.00 97.19 67 VAL A O 1
ATOM 539 N N . LEU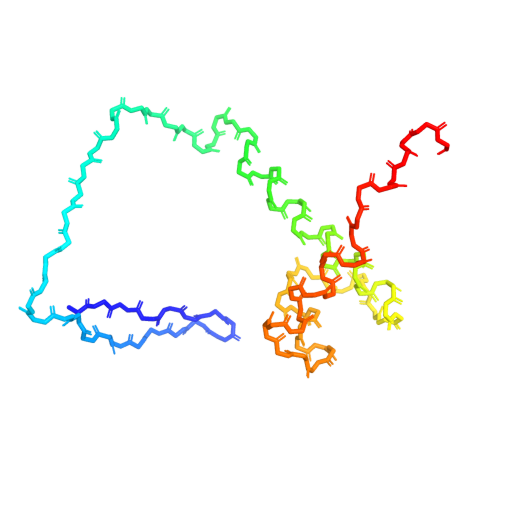 A 1 68 ? -1.583 -0.596 7.030 1.00 97.50 68 LEU A N 1
ATOM 540 C CA . LEU A 1 68 ? -2.450 0.460 6.478 1.00 97.50 68 LEU A CA 1
ATOM 541 C C . LEU A 1 68 ? -3.772 -0.084 5.909 1.00 97.50 68 LEU A C 1
ATOM 543 O O . LEU A 1 68 ? -4.806 0.571 5.992 1.00 97.50 68 LEU A O 1
ATOM 547 N N . GLN A 1 69 ? -3.762 -1.305 5.373 1.00 97.44 69 GLN A N 1
ATOM 548 C CA . GLN A 1 69 ? -4.981 -1.932 4.870 1.00 97.44 69 GLN A CA 1
ATOM 549 C C . GLN A 1 69 ? -6.003 -2.211 5.988 1.00 97.44 69 GLN A C 1
ATOM 551 O O . GLN A 1 69 ? -7.206 -2.168 5.730 1.00 97.44 69 GLN A O 1
ATOM 556 N N . ASP A 1 70 ? -5.560 -2.480 7.221 1.00 97.06 70 ASP A N 1
ATOM 557 C CA . ASP A 1 70 ? -6.475 -2.762 8.333 1.00 97.06 70 ASP A CA 1
ATOM 558 C C . ASP A 1 70 ? -7.347 -1.540 8.613 1.00 97.06 70 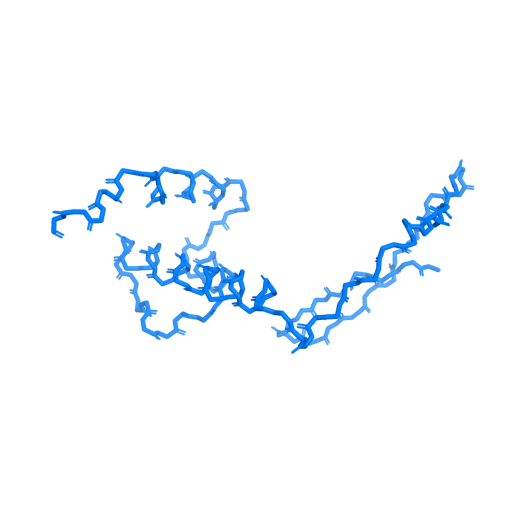ASP A C 1
ATOM 560 O O . ASP A 1 70 ? -8.567 -1.658 8.704 1.00 97.06 70 ASP A O 1
ATOM 564 N N . VAL A 1 71 ? -6.737 -0.350 8.682 1.00 96.94 71 VAL A N 1
ATOM 565 C CA . VAL A 1 71 ? -7.480 0.887 8.942 1.00 96.94 71 VAL A CA 1
ATOM 566 C C . VAL A 1 71 ? -8.426 1.230 7.790 1.00 96.94 71 VAL A C 1
ATOM 568 O O . VAL A 1 71 ? -9.566 1.597 8.053 1.00 96.94 71 VAL A O 1
ATOM 571 N N . GLN A 1 72 ? -8.031 1.004 6.531 1.00 98.12 72 GLN A N 1
ATOM 572 C CA . GLN A 1 72 ? -8.940 1.155 5.388 1.00 98.12 72 GLN A CA 1
ATOM 573 C C . GLN A 1 72 ? -10.193 0.280 5.544 1.00 98.12 72 GLN A C 1
ATOM 575 O O . GLN A 1 72 ? -11.314 0.765 5.394 1.00 98.12 72 GLN A O 1
ATOM 580 N N . LYS A 1 73 ? -10.003 -1.010 5.850 1.00 97.12 73 LYS A N 1
ATOM 581 C CA . LYS A 1 73 ? -11.103 -1.973 6.001 1.00 97.12 73 LYS A CA 1
ATOM 582 C C . LYS A 1 73 ? -12.008 -1.617 7.177 1.00 97.12 73 LYS A C 1
ATOM 584 O O . LYS A 1 73 ? -13.223 -1.681 7.035 1.00 97.12 73 LYS A O 1
ATOM 589 N N . ILE A 1 74 ? -11.425 -1.232 8.313 1.00 97.31 74 ILE A N 1
ATOM 590 C CA . ILE A 1 74 ? -12.168 -0.853 9.522 1.00 97.31 74 ILE A CA 1
ATOM 591 C C . ILE A 1 74 ? -13.009 0.405 9.277 1.00 97.31 74 ILE A C 1
ATOM 593 O O . ILE A 1 74 ? -14.158 0.457 9.706 1.00 97.31 74 ILE A O 1
ATOM 597 N N . LEU A 1 75 ? -12.453 1.407 8.589 1.00 97.00 75 LEU A N 1
ATOM 598 C CA . LEU A 1 75 ? -13.165 2.651 8.286 1.00 97.00 75 LEU A CA 1
ATOM 599 C C . LEU A 1 75 ? -14.136 2.518 7.102 1.00 97.00 75 LEU A C 1
ATOM 601 O O . LEU A 1 75 ? -14.959 3.408 6.897 1.00 97.00 75 LEU A O 1
ATOM 605 N N . GLY A 1 76 ? -14.047 1.435 6.322 1.00 97.69 76 GLY A N 1
ATOM 606 C CA . GLY A 1 76 ? -14.894 1.208 5.150 1.00 97.69 76 GLY A CA 1
ATOM 607 C C . GLY A 1 76 ? -14.674 2.239 4.040 1.00 97.69 76 GLY A C 1
ATOM 608 O O . GLY A 1 76 ? -15.631 2.633 3.380 1.00 97.69 76 GLY A O 1
ATOM 609 N N . LYS A 1 77 ? -13.431 2.704 3.867 1.00 97.75 77 LYS A N 1
ATOM 610 C CA . LYS A 1 77 ? -13.067 3.794 2.950 1.00 97.75 77 LYS A CA 1
ATOM 611 C C . LYS A 1 77 ? -12.420 3.299 1.657 1.00 97.75 77 LYS A C 1
ATOM 613 O O . LYS A 1 77 ? -11.739 2.268 1.620 1.00 97.75 77 LYS A O 1
ATOM 618 N N . THR A 1 78 ? -12.627 4.05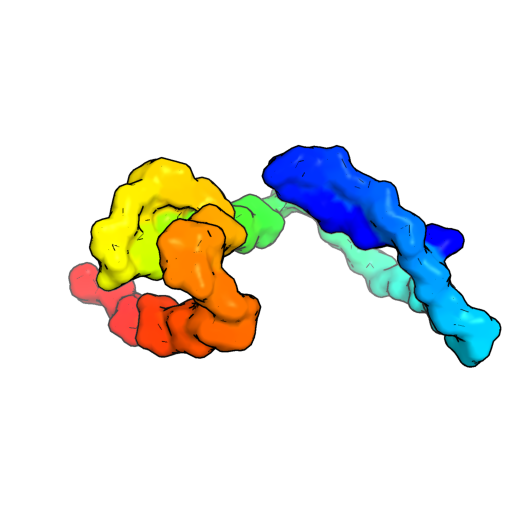6 0.586 1.00 98.31 78 THR A N 1
ATOM 619 C CA . THR A 1 78 ? -11.942 3.877 -0.703 1.00 98.31 78 THR A CA 1
ATOM 620 C C . THR A 1 78 ? -10.459 4.249 -0.599 1.00 98.31 78 THR A C 1
ATOM 622 O O . THR A 1 78 ? -10.025 4.836 0.393 1.00 98.31 78 THR A O 1
ATOM 625 N N . LEU A 1 79 ? -9.649 3.881 -1.598 1.00 97.62 79 LEU A N 1
ATOM 626 C CA . LEU A 1 79 ? -8.222 4.229 -1.589 1.00 97.62 79 LEU A CA 1
ATOM 627 C C . LEU A 1 79 ? -8.016 5.741 -1.731 1.00 97.62 79 LEU A C 1
ATOM 629 O O . LEU A 1 79 ? -7.110 6.293 -1.114 1.00 97.62 79 LEU A O 1
ATOM 633 N N . GLU A 1 80 ? -8.886 6.398 -2.490 1.00 97.88 80 GLU A N 1
ATOM 634 C CA . GLU A 1 80 ? -8.901 7.838 -2.714 1.00 97.88 80 GLU A CA 1
ATOM 635 C C . GLU A 1 80 ? -9.193 8.587 -1.408 1.00 97.88 80 GLU A C 1
ATOM 637 O O . GLU A 1 80 ? -8.415 9.451 -1.005 1.00 97.88 80 GLU A O 1
ATOM 642 N N . GLU A 1 81 ? -10.241 8.187 -0.680 1.00 97.94 81 GLU A N 1
ATOM 643 C CA . GLU A 1 81 ? -10.542 8.751 0.642 1.00 97.94 81 GLU A CA 1
ATOM 644 C C . GLU A 1 81 ? -9.414 8.475 1.648 1.00 97.94 81 GLU A C 1
ATOM 646 O O . GLU A 1 81 ? -9.089 9.327 2.470 1.00 97.94 81 GLU A O 1
ATOM 651 N N . MET A 1 82 ? -8.787 7.293 1.600 1.00 97.62 82 MET A N 1
ATOM 652 C CA . MET A 1 82 ? -7.662 6.984 2.488 1.00 97.62 82 MET A CA 1
ATOM 653 C C . MET A 1 82 ? -6.425 7.836 2.191 1.00 97.62 82 MET A C 1
ATOM 655 O O . MET A 1 82 ? -5.698 8.171 3.126 1.00 97.62 82 MET A O 1
ATOM 659 N N . ALA A 1 83 ? -6.181 8.195 0.928 1.00 95.75 83 ALA A N 1
ATOM 660 C CA . ALA A 1 83 ? -5.104 9.108 0.560 1.00 95.75 83 ALA A CA 1
ATOM 661 C C . ALA A 1 83 ? -5.355 10.519 1.119 1.00 95.75 83 ALA A C 1
ATOM 663 O O . ALA A 1 83 ? -4.445 11.108 1.699 1.00 95.75 83 ALA A O 1
ATOM 664 N N . GLU A 1 84 ? -6.593 11.016 1.032 1.00 95.69 84 GLU A N 1
ATOM 665 C CA . GLU A 1 84 ? -7.001 12.300 1.621 1.00 95.69 84 GLU A CA 1
ATOM 666 C C . GLU A 1 84 ? -6.918 12.293 3.158 1.00 95.69 84 GLU A C 1
ATOM 668 O O . GLU A 1 84 ? -6.454 13.249 3.785 1.00 95.69 84 GLU A O 1
ATOM 673 N N . ILE A 1 85 ? -7.313 11.188 3.796 1.00 95.31 85 ILE A N 1
ATOM 674 C CA . ILE A 1 85 ? -7.141 11.004 5.241 1.00 95.31 85 ILE A CA 1
ATOM 675 C C . ILE A 1 85 ? -5.656 11.028 5.602 1.00 95.31 85 ILE A C 1
ATOM 677 O O . ILE A 1 85 ? -5.275 11.690 6.562 1.00 95.31 85 ILE A O 1
ATOM 681 N N . ALA A 1 86 ? -4.807 10.320 4.857 1.00 93.75 86 ALA A N 1
ATOM 682 C CA . ALA A 1 86 ? -3.377 10.294 5.133 1.00 93.75 86 ALA A CA 1
ATOM 683 C C . ALA A 1 86 ? -2.757 11.693 5.019 1.00 93.75 86 ALA A C 1
ATOM 685 O O . ALA A 1 86 ? -2.010 12.071 5.916 1.00 93.75 86 ALA A O 1
ATOM 686 N N . SER A 1 87 ? -3.103 12.475 3.990 1.00 91.62 87 SER A N 1
ATOM 687 C CA . SER A 1 87 ? -2.581 13.837 3.842 1.00 91.62 87 SER A CA 1
ATOM 688 C C . SER A 1 87 ? -3.072 14.762 4.955 1.00 91.62 87 SER A C 1
ATOM 690 O O . SER A 1 87 ? -2.272 15.411 5.604 1.00 91.62 87 SER A O 1
ATOM 692 N N . THR A 1 88 ? -4.372 14.770 5.253 1.00 91.12 88 THR A N 1
ATOM 693 C CA . THR A 1 88 ? -4.945 15.721 6.227 1.00 91.12 88 THR A CA 1
ATOM 694 C C . THR A 1 88 ? -4.690 15.347 7.688 1.00 91.12 88 THR A C 1
ATOM 696 O O . THR A 1 88 ? -4.747 16.196 8.575 1.00 91.12 88 THR A O 1
ATOM 699 N N . GLN A 1 89 ? -4.469 14.063 7.983 1.00 88.81 89 GLN A N 1
ATOM 700 C CA . GLN A 1 89 ? -4.341 13.572 9.357 1.00 88.81 89 GLN A CA 1
ATOM 701 C C . GLN A 1 89 ? -2.904 13.262 9.764 1.00 88.81 89 GLN A C 1
ATOM 703 O O . GLN A 1 89 ? -2.671 13.042 10.955 1.00 88.81 89 GLN A O 1
ATOM 708 N N . LEU A 1 90 ? -1.951 13.227 8.837 1.00 88.19 90 LEU A N 1
ATOM 709 C CA . LEU A 1 90 ? -0.540 12.966 9.137 1.00 88.19 90 LEU A CA 1
ATOM 710 C C . LEU A 1 90 ? 0.376 14.137 8.754 1.00 88.19 90 LEU A C 1
ATOM 712 O O . LEU A 1 90 ? 1.579 13.919 8.663 1.00 88.19 90 LEU A O 1
ATOM 716 N N . ASP A 1 91 ? -0.179 15.337 8.554 1.00 74.88 91 ASP A N 1
ATOM 717 C CA . ASP A 1 91 ? 0.580 16.538 8.185 1.00 74.88 91 ASP A CA 1
ATOM 718 C C . ASP A 1 91 ? 1.780 16.818 9.110 1.00 74.88 91 ASP A C 1
ATOM 720 O O . ASP A 1 91 ? 1.762 16.518 10.310 1.00 74.88 91 ASP A O 1
ATOM 724 N N . ASP A 1 92 ? 2.797 17.448 8.512 1.00 58.78 92 ASP A N 1
ATOM 725 C CA . ASP A 1 92 ? 4.160 17.691 9.019 1.00 58.78 92 ASP A CA 1
ATOM 726 C C . ASP A 1 92 ? 4.255 18.573 10.286 1.00 58.78 92 ASP A C 1
ATOM 728 O O . ASP A 1 92 ? 5.350 18.855 10.768 1.00 58.78 92 ASP A O 1
ATOM 732 N N . ASP A 1 93 ? 3.130 18.986 10.873 1.00 50.75 93 ASP A N 1
ATOM 733 C CA . ASP A 1 93 ? 3.064 19.939 11.993 1.00 50.75 93 ASP A CA 1
ATOM 734 C C . ASP A 1 93 ? 3.298 19.288 13.376 1.00 50.75 93 ASP A C 1
ATOM 736 O O . ASP A 1 93 ? 2.929 19.820 14.427 1.00 50.75 93 ASP A O 1
ATOM 740 N N . TYR A 1 94 ? 3.928 18.109 13.400 1.00 49.28 94 TYR A N 1
ATOM 741 C CA . TYR A 1 94 ? 4.490 17.542 14.624 1.00 49.28 94 TYR A CA 1
ATOM 742 C C . TYR A 1 94 ? 5.878 18.134 14.871 1.00 49.28 94 TYR A C 1
ATOM 744 O O . TYR A 1 94 ? 6.909 17.523 14.587 1.00 49.28 94 TYR A O 1
ATOM 752 N N . ASP A 1 95 ? 5.889 19.330 15.455 1.00 44.28 95 ASP A N 1
ATOM 753 C CA . ASP A 1 95 ? 7.058 19.879 16.133 1.00 44.28 95 ASP A CA 1
ATOM 754 C C . ASP A 1 95 ? 7.492 18.919 17.257 1.00 44.28 95 ASP A C 1
ATOM 756 O O . ASP A 1 95 ? 6.867 18.828 18.314 1.00 44.28 95 ASP A O 1
ATOM 760 N N . LEU A 1 96 ? 8.571 18.171 17.014 1.00 46.66 96 LEU A N 1
ATOM 761 C CA . LEU A 1 96 ? 9.188 17.255 17.979 1.00 46.66 96 LEU A CA 1
ATOM 762 C C . LEU A 1 96 ? 9.921 17.992 19.123 1.00 46.66 96 LEU A C 1
ATOM 764 O O . LEU A 1 96 ? 10.634 17.347 19.891 1.00 46.66 96 LEU A O 1
ATOM 768 N N . THR A 1 97 ? 9.775 19.319 19.245 1.00 42.53 97 THR A N 1
ATOM 769 C CA . THR A 1 97 ? 10.349 20.121 20.340 1.00 42.53 97 THR A CA 1
ATOM 770 C C . THR A 1 97 ? 9.377 20.450 21.486 1.00 42.53 97 THR A C 1
ATOM 772 O O . THR A 1 97 ? 9.739 21.228 22.371 1.00 42.53 97 THR A O 1
ATOM 775 N N . ARG A 1 98 ? 8.186 19.831 21.540 1.00 35.56 98 ARG A N 1
ATOM 776 C CA . ARG A 1 98 ? 7.263 19.916 22.693 1.00 35.56 98 ARG A CA 1
ATOM 777 C C . ARG A 1 98 ? 7.115 18.613 23.469 1.00 35.56 98 ARG A C 1
ATOM 779 O O . ARG A 1 98 ? 6.935 17.553 22.833 1.00 35.56 98 ARG A O 1
#